Protein AF-A0AAW9XFC4-F1 (afdb_monomer)

Organism: Escherichia coli (NCBI:txid562)

Secondary structure (DSSP, 8-state):
--------------SSPPPTT------------S-GGGHHHHHHHHHHHH-SS------EEESTTTT-TTS---HHHHHHHHHHHIIIIIHHH-PPP-EEE--TTSB-TTTSSSB-GGGTTTTHHHHHHHHHTT-B-

InterPro domains:
  IPR017853 Glycoside hydrolase superfamily [SSF51445] (53-134)

Mean predicted aligned error: 6.59 Å

pLDDT: mean 92.06, std 9.71, range [44.31, 98.69]

Radius of gyration: 23.45 Å; Cα contacts (8 Å, |Δi|>4): 125; chains: 1; bounding box: 62×25×68 Å

Structure (mmCIF, N/CA/C/O backbone):
data_AF-A0AAW9XFC4-F1
#
_entry.id   AF-A0AAW9XFC4-F1
#
loop_
_atom_site.group_PDB
_atom_site.id
_atom_site.type_symbol
_atom_site.label_atom_id
_atom_site.label_alt_id
_atom_site.label_comp_id
_atom_site.label_asym_id
_atom_site.label_entity_id
_atom_site.label_seq_id
_atom_site.pdbx_PDB_ins_code
_atom_site.Cartn_x
_atom_site.Cartn_y
_atom_site.Cartn_z
_atom_site.occupancy
_atom_site.B_iso_or_equiv
_atom_site.auth_seq_id
_atom_site.auth_comp_id
_atom_site.auth_asym_id
_atom_site.auth_atom_id
_atom_site.pdbx_PDB_model_num
ATOM 1 N N . THR A 1 1 ? 24.879 1.124 -45.334 1.00 45.69 1 THR A N 1
ATOM 2 C CA . THR A 1 1 ? 24.077 1.572 -44.180 1.00 45.69 1 THR A CA 1
ATOM 3 C C . THR A 1 1 ? 25.031 2.090 -43.135 1.00 45.69 1 THR A C 1
ATOM 5 O O . THR A 1 1 ? 25.875 1.321 -42.700 1.00 45.69 1 THR A O 1
ATOM 8 N N . TYR A 1 2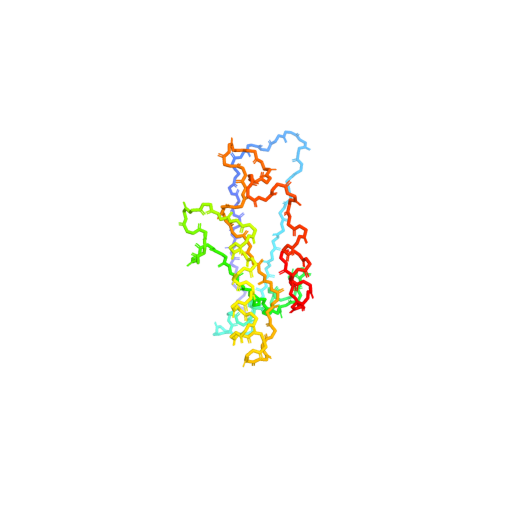 ? 24.991 3.383 -42.816 1.00 44.31 2 TYR A N 1
ATOM 9 C CA . TYR A 1 2 ? 25.828 3.934 -41.749 1.00 44.31 2 TYR A CA 1
ATOM 10 C C . TYR A 1 2 ? 25.274 3.432 -40.414 1.00 44.31 2 TYR A C 1
ATOM 12 O O . TYR A 1 2 ? 24.169 3.804 -40.024 1.00 44.31 2 TYR A O 1
ATOM 20 N 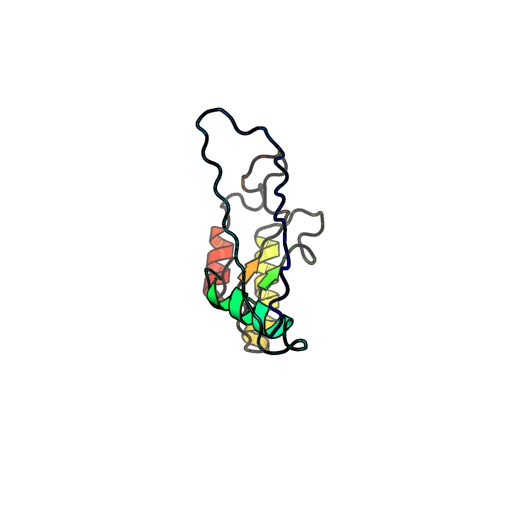N . ALA A 1 3 ? 26.001 2.531 -39.756 1.00 50.62 3 ALA A N 1
ATOM 21 C CA . ALA A 1 3 ? 25.776 2.255 -38.348 1.00 50.62 3 ALA A CA 1
ATOM 22 C C . ALA A 1 3 ? 26.258 3.499 -37.597 1.00 50.62 3 ALA A C 1
ATOM 24 O O . ALA A 1 3 ? 27.443 3.818 -37.628 1.00 50.62 3 ALA A O 1
ATOM 25 N N . TYR A 1 4 ? 25.337 4.263 -37.016 1.00 57.09 4 TYR A N 1
ATOM 26 C CA . TYR A 1 4 ? 25.721 5.338 -36.113 1.00 57.09 4 TYR A CA 1
ATOM 27 C C . TYR A 1 4 ? 26.414 4.704 -34.904 1.00 57.09 4 TYR A C 1
ATOM 29 O O . TYR A 1 4 ? 25.793 3.933 -34.173 1.00 57.09 4 TYR A O 1
ATOM 37 N N . GLU A 1 5 ? 27.691 5.015 -34.699 1.00 59.06 5 GLU A N 1
ATOM 38 C CA . GLU A 1 5 ? 28.347 4.779 -33.418 1.00 59.06 5 GLU A CA 1
ATOM 39 C C . GLU A 1 5 ? 27.806 5.818 -32.436 1.00 59.06 5 GLU A C 1
ATOM 41 O O . GLU A 1 5 ? 28.140 7.001 -32.495 1.00 59.06 5 GLU A O 1
ATOM 46 N N . ALA A 1 6 ? 26.895 5.385 -31.569 1.00 64.44 6 ALA A N 1
ATOM 47 C CA . ALA A 1 6 ? 26.429 6.180 -30.449 1.00 64.44 6 ALA A CA 1
ATOM 48 C C . ALA A 1 6 ? 27.020 5.596 -29.167 1.00 64.44 6 ALA A C 1
ATOM 50 O O . ALA A 1 6 ? 26.779 4.436 -28.834 1.00 64.44 6 ALA A O 1
ATOM 51 N N . THR A 1 7 ? 27.773 6.411 -28.436 1.00 72.31 7 THR A N 1
ATOM 52 C CA . THR A 1 7 ? 28.252 6.060 -27.098 1.00 72.31 7 THR A CA 1
ATOM 53 C C . THR A 1 7 ? 27.242 6.552 -26.069 1.00 72.31 7 THR A C 1
ATOM 55 O O . THR A 1 7 ? 26.870 7.725 -26.073 1.00 72.31 7 THR A O 1
ATOM 58 N N . THR A 1 8 ? 26.820 5.669 -25.164 1.00 71.88 8 THR A N 1
ATOM 59 C CA . THR A 1 8 ? 26.071 6.038 -23.958 1.00 71.88 8 THR A CA 1
ATOM 60 C C . THR A 1 8 ? 26.903 5.692 -22.729 1.00 71.88 8 THR A C 1
ATOM 62 O O . THR A 1 8 ? 27.560 4.653 -22.701 1.00 71.88 8 THR A O 1
ATOM 65 N N . ASN A 1 9 ? 26.900 6.565 -21.724 1.00 81.75 9 ASN A N 1
ATOM 66 C CA . ASN A 1 9 ? 27.611 6.353 -20.466 1.00 81.75 9 ASN A CA 1
ATOM 67 C C . ASN A 1 9 ? 26.588 6.148 -19.344 1.00 81.75 9 ASN A C 1
ATOM 69 O O . ASN A 1 9 ? 25.693 6.975 -19.173 1.00 81.75 9 ASN A O 1
ATOM 73 N N . LEU A 1 10 ? 26.746 5.083 -18.553 1.00 80.69 10 LEU A N 1
ATOM 74 C CA . LEU A 1 10 ? 26.037 4.903 -17.286 1.00 80.69 10 LEU A CA 1
ATOM 75 C C . LEU A 1 10 ? 26.989 5.281 -16.151 1.00 80.69 10 LEU A C 1
ATOM 77 O O . LEU A 1 10 ? 27.880 4.511 -15.803 1.00 80.69 10 LEU A O 1
ATOM 81 N N . ASN A 1 11 ? 26.795 6.465 -15.580 1.00 86.88 11 ASN A N 1
ATOM 82 C CA . ASN A 1 11 ? 27.530 6.895 -14.396 1.00 86.88 11 ASN A CA 1
ATOM 83 C C . ASN A 1 11 ? 26.669 6.622 -13.162 1.00 86.88 11 ASN A C 1
ATOM 85 O O . ASN A 1 11 ? 25.532 7.088 -13.099 1.00 86.88 11 ASN A O 1
ATOM 89 N N . VAL A 1 12 ? 27.204 5.879 -12.192 1.00 84.19 12 VAL A N 1
ATOM 90 C CA . VAL A 1 12 ? 26.530 5.625 -10.914 1.00 84.19 12 VAL A CA 1
ATOM 91 C C . VAL A 1 12 ? 27.262 6.375 -9.813 1.00 84.19 12 VAL A C 1
ATOM 93 O O . VAL A 1 12 ? 28.440 6.130 -9.562 1.00 84.19 12 VAL A O 1
ATOM 96 N N . GLU A 1 13 ? 26.561 7.297 -9.160 1.00 86.75 13 GLU A N 1
ATOM 97 C CA . GLU A 1 13 ? 27.094 8.013 -8.006 1.00 86.75 13 GLU A CA 1
ATOM 98 C C . GLU A 1 13 ? 27.147 7.087 -6.785 1.00 86.75 13 GLU A C 1
ATOM 100 O O . GLU A 1 13 ? 26.162 6.434 -6.431 1.00 86.75 13 GLU A O 1
ATOM 105 N N . LEU A 1 14 ? 28.300 7.049 -6.119 1.00 84.75 14 LEU A N 1
ATOM 106 C CA . LEU A 1 14 ? 28.493 6.288 -4.892 1.00 84.75 14 LEU A CA 1
ATOM 107 C C . LEU A 1 14 ? 28.458 7.237 -3.695 1.00 84.75 14 LEU A C 1
ATOM 109 O O . LEU A 1 14 ? 29.353 8.061 -3.525 1.00 84.75 14 LEU A O 1
ATOM 113 N N . LYS A 1 15 ? 27.444 7.089 -2.832 1.00 85.75 15 LYS A N 1
ATOM 114 C CA . LYS A 1 15 ? 27.348 7.856 -1.574 1.00 85.75 15 LYS A CA 1
ATOM 115 C C . LYS A 1 15 ? 28.420 7.466 -0.551 1.00 85.75 15 LYS A C 1
ATOM 117 O O . LYS A 1 15 ? 28.705 8.237 0.359 1.00 85.75 15 LYS A O 1
ATOM 122 N N . THR A 1 16 ? 28.994 6.272 -0.687 1.00 86.00 16 THR A N 1
ATOM 123 C CA . THR A 1 16 ? 30.045 5.734 0.183 1.00 86.00 16 THR A CA 1
ATOM 124 C C . THR A 1 16 ? 31.154 5.097 -0.659 1.00 86.00 16 THR A C 1
ATOM 126 O O . THR A 1 16 ? 30.837 4.476 -1.676 1.00 86.00 16 THR A O 1
ATOM 129 N N . PRO A 1 17 ? 32.435 5.196 -0.256 1.00 87.00 17 PRO A N 1
ATOM 130 C CA . PRO A 1 17 ? 33.539 4.543 -0.961 1.00 87.00 17 PRO A CA 1
ATOM 131 C C . PRO A 1 17 ? 33.371 3.020 -1.033 1.00 87.00 17 PRO A C 1
ATOM 133 O O . PRO A 1 17 ? 32.859 2.404 -0.098 1.00 87.00 17 PRO A O 1
ATOM 136 N N . ILE A 1 18 ? 33.859 2.406 -2.114 1.00 89.25 18 ILE A N 1
ATOM 137 C CA . ILE A 1 18 ? 33.985 0.946 -2.207 1.00 89.25 18 ILE A CA 1
ATOM 138 C C . ILE A 1 18 ? 35.204 0.532 -1.382 1.00 89.25 18 ILE A C 1
ATOM 140 O O . ILE A 1 18 ? 36.310 1.019 -1.622 1.00 89.25 18 ILE A O 1
ATOM 144 N N . LEU A 1 19 ? 35.005 -0.346 -0.400 1.00 91.25 19 LEU A N 1
ATOM 145 C CA . LEU A 1 19 ? 36.101 -0.905 0.388 1.00 91.25 19 LEU A CA 1
ATOM 146 C C . LEU A 1 19 ? 36.860 -1.968 -0.424 1.00 91.25 19 LEU A C 1
ATOM 148 O O . LEU A 1 19 ? 36.267 -2.599 -1.306 1.00 91.25 19 LEU A O 1
ATOM 152 N N . PRO A 1 20 ? 38.152 -2.208 -0.125 1.00 93.06 20 PRO A N 1
ATOM 153 C CA . PRO A 1 20 ? 38.895 -3.307 -0.730 1.00 93.06 20 PRO A CA 1
ATOM 154 C C . PRO A 1 20 ? 38.107 -4.620 -0.649 1.00 93.06 20 PRO A C 1
ATOM 156 O O . PRO A 1 20 ? 37.480 -4.909 0.368 1.00 93.06 20 PRO A O 1
ATOM 159 N N . GLU A 1 21 ? 38.111 -5.379 -1.746 1.00 90.56 21 GLU A N 1
ATOM 160 C CA . GLU A 1 21 ? 37.461 -6.697 -1.857 1.00 90.56 21 GLU A CA 1
ATOM 161 C C . GLU A 1 21 ? 35.929 -6.705 -1.693 1.00 90.56 21 GLU A C 1
ATOM 163 O O . GLU A 1 21 ? 35.314 -7.770 -1.686 1.00 90.56 21 GLU A O 1
ATOM 168 N N . THR A 1 22 ? 35.274 -5.541 -1.633 1.00 90.62 22 THR A N 1
ATOM 169 C CA . THR A 1 22 ? 33.806 -5.465 -1.622 1.00 90.62 22 THR A CA 1
ATOM 170 C C . THR A 1 22 ? 33.258 -5.470 -3.049 1.00 90.62 22 THR A C 1
ATOM 172 O O . THR A 1 22 ? 33.486 -4.506 -3.786 1.00 90.62 22 THR A O 1
ATOM 175 N N . PRO A 1 23 ? 32.512 -6.507 -3.473 1.00 87.56 23 PRO A N 1
ATOM 176 C CA . PRO A 1 23 ? 31.899 -6.502 -4.790 1.00 87.56 23 PRO A CA 1
ATOM 177 C C . PRO A 1 23 ? 30.776 -5.462 -4.850 1.00 87.56 23 PRO A C 1
ATOM 179 O O . PRO A 1 23 ? 29.932 -5.381 -3.959 1.00 87.56 23 PRO A O 1
ATOM 182 N N . VAL A 1 24 ? 30.726 -4.707 -5.945 1.00 87.00 24 VAL A N 1
ATOM 183 C CA . VAL A 1 24 ? 29.575 -3.870 -6.295 1.00 87.00 24 VAL A CA 1
ATOM 184 C C . VAL A 1 24 ? 28.954 -4.435 -7.560 1.00 87.00 24 VAL A C 1
ATOM 186 O O . VAL A 1 24 ? 29.642 -4.654 -8.553 1.00 87.00 24 VAL A O 1
ATOM 189 N N . SER A 1 25 ? 27.653 -4.704 -7.507 1.00 88.62 25 SER A N 1
ATOM 190 C CA . SER A 1 25 ? 26.897 -5.262 -8.627 1.00 88.62 25 SER A CA 1
ATOM 191 C C . SER A 1 25 ? 25.798 -4.299 -9.047 1.00 88.62 25 SER A C 1
ATOM 193 O O . SER A 1 25 ? 25.050 -3.798 -8.211 1.00 88.62 25 SER A O 1
ATOM 195 N N . PHE A 1 26 ? 25.680 -4.081 -10.353 1.00 87.50 26 PHE A N 1
ATOM 196 C CA . PHE A 1 26 ? 24.606 -3.304 -10.960 1.00 87.50 26 PHE A CA 1
ATOM 197 C C . PHE A 1 26 ? 23.852 -4.179 -11.953 1.00 87.50 26 PHE A C 1
ATOM 199 O O . PHE A 1 26 ? 24.446 -5.011 -12.636 1.00 87.50 26 PHE A O 1
ATOM 206 N N . THR A 1 27 ? 22.541 -3.976 -12.046 1.00 88.00 27 THR A N 1
ATOM 207 C CA . THR A 1 27 ? 21.722 -4.564 -13.108 1.00 88.00 27 THR A CA 1
ATOM 208 C C . THR A 1 27 ? 21.294 -3.452 -1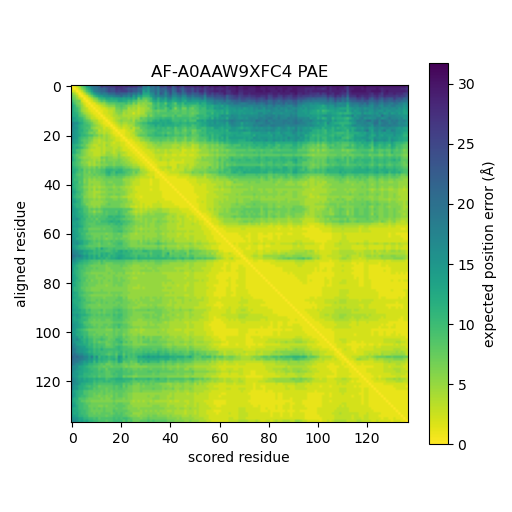4.050 1.00 88.00 27 THR A C 1
ATOM 210 O O . THR A 1 27 ? 20.626 -2.509 -13.629 1.00 88.00 27 THR A O 1
ATOM 213 N N . THR A 1 28 ? 21.666 -3.577 -15.321 1.00 87.94 28 THR A N 1
ATOM 214 C CA . THR A 1 28 ? 21.315 -2.616 -16.369 1.00 87.94 28 THR A CA 1
ATOM 215 C C . THR A 1 28 ? 20.437 -3.299 -17.403 1.00 87.94 28 THR A C 1
ATOM 217 O O . THR A 1 28 ? 20.769 -4.380 -17.884 1.00 87.94 28 THR A O 1
ATOM 220 N N . TRP A 1 29 ? 19.344 -2.639 -17.777 1.00 88.19 29 TRP A N 1
ATOM 221 C CA . TRP A 1 29 ? 18.462 -3.076 -18.852 1.00 88.19 29 TRP A CA 1
ATOM 222 C C . TRP A 1 29 ? 18.579 -2.103 -20.019 1.00 88.19 29 TRP A C 1
ATOM 224 O O . TRP A 1 29 ? 18.452 -0.893 -19.844 1.00 88.19 29 TRP A O 1
ATOM 234 N N . PHE A 1 30 ? 18.819 -2.634 -21.211 1.00 87.62 30 PHE A N 1
ATOM 235 C CA . PHE A 1 30 ? 18.817 -1.884 -22.460 1.00 87.62 30 PHE A CA 1
ATOM 236 C C . PHE A 1 30 ? 17.958 -2.641 -23.469 1.00 87.62 30 PHE A C 1
ATOM 238 O O . PHE A 1 30 ? 17.881 -3.868 -23.442 1.00 87.62 30 PHE A O 1
ATOM 245 N N . GLY A 1 31 ? 17.284 -1.914 -24.350 1.00 85.25 31 GLY A N 1
ATOM 246 C CA . GLY A 1 31 ? 16.378 -2.516 -25.314 1.00 85.25 31 GLY A CA 1
ATOM 247 C C . GLY A 1 31 ? 16.025 -1.554 -26.431 1.00 85.25 31 GLY A C 1
ATOM 248 O O . GLY A 1 31 ? 16.266 -0.350 -26.344 1.00 85.25 31 GLY A O 1
ATOM 249 N N . THR A 1 32 ? 15.458 -2.107 -27.494 1.00 89.44 32 THR A N 1
ATOM 250 C CA . THR A 1 32 ? 14.888 -1.341 -28.598 1.00 89.44 32 THR A CA 1
ATOM 251 C C . THR A 1 32 ? 13.378 -1.226 -28.422 1.00 89.44 32 THR A C 1
ATOM 253 O O . THR A 1 32 ? 12.760 -1.923 -27.618 1.00 89.44 32 THR A O 1
ATOM 256 N N . PHE A 1 33 ? 12.773 -0.319 -29.177 1.00 92.81 33 PHE A N 1
ATOM 257 C CA . PHE A 1 33 ? 11.330 -0.153 -29.245 1.00 92.81 33 PHE A CA 1
ATOM 258 C C . PHE A 1 33 ? 10.935 -0.033 -30.722 1.00 92.81 33 PHE A C 1
ATOM 260 O O . PHE A 1 33 ? 11.698 0.536 -31.505 1.00 92.81 33 PHE A O 1
ATOM 267 N N . PRO A 1 34 ? 9.795 -0.610 -31.132 1.00 90.75 34 PRO A N 1
ATOM 268 C CA . PRO A 1 34 ? 9.481 -0.817 -32.543 1.00 90.75 34 PRO A CA 1
ATOM 269 C C . PRO A 1 34 ? 9.103 0.475 -33.277 1.00 90.75 34 PRO A C 1
ATOM 271 O O . PRO A 1 34 ? 9.386 0.606 -34.463 1.00 90.75 34 PRO A O 1
ATOM 274 N N . GLU A 1 35 ? 8.481 1.434 -32.585 1.00 93.94 35 GLU A N 1
ATOM 275 C CA . GLU A 1 35 ? 7.991 2.684 -33.174 1.00 93.94 35 GLU A CA 1
ATOM 276 C C . GLU A 1 35 ? 8.323 3.872 -32.268 1.00 93.94 35 GLU A C 1
ATOM 278 O O . GLU A 1 35 ? 8.099 3.818 -31.055 1.00 93.94 35 GLU A O 1
ATOM 283 N N . THR A 1 36 ? 8.796 4.981 -32.846 1.00 90.06 36 THR A N 1
ATOM 284 C CA . THR A 1 36 ? 9.252 6.160 -32.086 1.00 90.06 36 THR A CA 1
ATOM 285 C C . THR A 1 36 ? 8.164 6.782 -31.202 1.00 90.06 36 THR A C 1
ATOM 287 O O . THR A 1 36 ? 8.458 7.317 -30.134 1.00 90.06 36 THR A O 1
ATOM 290 N N . ASN A 1 37 ? 6.896 6.655 -31.598 1.00 95.38 37 ASN A N 1
ATOM 291 C CA . ASN A 1 37 ? 5.717 7.123 -30.863 1.00 95.38 37 ASN A CA 1
ATOM 292 C C . ASN A 1 37 ? 5.146 6.092 -29.860 1.00 95.38 37 ASN A C 1
ATOM 294 O O . ASN A 1 37 ? 4.187 6.406 -29.156 1.00 95.38 37 ASN A O 1
ATOM 298 N N . GLN A 1 38 ? 5.718 4.883 -29.756 1.00 95.00 38 GLN A N 1
ATOM 299 C CA . GLN A 1 38 ? 5.264 3.812 -28.850 1.00 95.00 38 GLN A CA 1
ATOM 300 C C . GLN A 1 38 ? 6.258 3.506 -27.719 1.00 95.00 38 GLN A C 1
ATOM 302 O O . GLN A 1 38 ? 6.168 2.450 -27.082 1.00 95.00 38 GLN A O 1
ATOM 307 N N . LEU A 1 39 ? 7.186 4.421 -27.412 1.00 93.56 39 LEU A N 1
ATOM 308 C CA . LEU A 1 39 ? 8.165 4.223 -26.335 1.00 93.56 39 LEU A CA 1
ATOM 309 C C . LEU A 1 39 ? 7.487 3.861 -25.003 1.00 93.56 39 LEU A C 1
ATOM 311 O O . LEU A 1 39 ? 7.841 2.860 -24.387 1.00 93.56 39 LEU A O 1
ATOM 315 N N . ARG A 1 40 ? 6.441 4.599 -24.600 1.00 95.38 40 ARG A N 1
ATOM 316 C CA . ARG A 1 40 ? 5.672 4.309 -23.374 1.00 95.38 40 ARG A CA 1
ATOM 317 C C . ARG A 1 40 ? 5.107 2.885 -23.357 1.00 95.38 40 ARG A C 1
ATOM 319 O O . ARG A 1 40 ? 5.135 2.233 -22.319 1.00 95.38 40 ARG A O 1
ATOM 326 N N . ARG A 1 41 ? 4.580 2.398 -24.486 1.00 95.31 41 ARG A N 1
ATOM 327 C CA . ARG A 1 41 ? 4.017 1.042 -24.589 1.00 95.31 41 ARG A CA 1
ATOM 328 C C . ARG A 1 41 ? 5.105 -0.015 -24.411 1.00 95.31 41 ARG A C 1
ATOM 330 O O . ARG A 1 41 ? 4.909 -0.949 -23.643 1.00 95.31 41 ARG A O 1
ATOM 337 N N . SER A 1 42 ? 6.247 0.183 -25.063 1.00 94.94 42 SER A N 1
ATOM 338 C CA . SER A 1 42 ? 7.393 -0.732 -24.998 1.00 94.94 42 SER A CA 1
ATOM 339 C C . SER A 1 42 ? 7.992 -0.783 -23.591 1.00 94.94 42 SER A C 1
ATOM 341 O O . SER A 1 42 ? 8.244 -1.862 -23.063 1.00 94.94 42 SER A O 1
ATOM 343 N N . VAL A 1 43 ? 8.123 0.375 -22.931 1.00 93.94 43 VAL A N 1
ATOM 344 C CA . VAL A 1 43 ? 8.542 0.455 -21.523 1.00 93.94 43 VAL A CA 1
ATOM 345 C C . VAL A 1 43 ? 7.537 -0.249 -20.613 1.00 93.94 43 VAL A C 1
ATOM 347 O O . VAL A 1 43 ? 7.948 -1.001 -19.740 1.00 93.94 43 VAL A O 1
ATOM 350 N N . ASN A 1 44 ? 6.230 -0.070 -20.820 1.00 93.56 44 ASN A N 1
ATOM 351 C CA . ASN A 1 44 ? 5.218 -0.761 -20.017 1.00 93.56 44 ASN A CA 1
ATOM 352 C C . ASN A 1 44 ? 5.287 -2.288 -20.169 1.00 93.56 44 ASN A C 1
ATOM 354 O O . ASN A 1 44 ? 5.151 -2.986 -19.171 1.00 93.56 44 ASN A O 1
ATOM 358 N N . GLN A 1 45 ? 5.525 -2.797 -21.381 1.00 92.81 45 GLN A N 1
ATOM 359 C CA . GLN A 1 45 ? 5.716 -4.232 -21.626 1.00 92.81 45 GLN A CA 1
ATOM 360 C C . GLN A 1 45 ? 6.976 -4.761 -20.939 1.00 92.81 45 GLN A C 1
ATOM 362 O O . GLN A 1 45 ? 6.930 -5.798 -20.286 1.00 92.81 45 GLN A O 1
ATOM 367 N N . PHE A 1 46 ? 8.086 -4.027 -21.045 1.00 93.56 46 PHE A N 1
ATOM 368 C CA . PHE A 1 46 ? 9.319 -4.360 -20.338 1.00 93.56 46 PHE A CA 1
ATOM 369 C C . PHE A 1 46 ? 9.090 -4.416 -18.823 1.00 93.56 46 PHE A C 1
ATOM 371 O O . PHE A 1 46 ? 9.424 -5.404 -18.176 1.00 93.56 46 PHE A O 1
ATOM 378 N N . ILE A 1 47 ? 8.468 -3.374 -18.272 1.00 93.44 47 ILE A N 1
ATOM 379 C CA . ILE A 1 47 ? 8.150 -3.274 -16.852 1.00 93.44 47 ILE A CA 1
ATOM 380 C C . ILE A 1 47 ? 7.230 -4.419 -16.409 1.00 93.44 47 ILE A C 1
ATOM 382 O O . ILE A 1 47 ? 7.442 -4.957 -15.330 1.00 93.44 47 ILE A O 1
ATOM 386 N N . ASP A 1 48 ? 6.242 -4.823 -17.206 1.00 92.81 48 ASP A N 1
ATOM 387 C CA . ASP A 1 48 ? 5.395 -5.982 -16.894 1.00 92.81 48 ASP A CA 1
ATOM 388 C C . ASP A 1 48 ? 6.188 -7.301 -16.887 1.00 92.81 48 ASP A C 1
ATOM 390 O O . ASP A 1 48 ? 6.014 -8.113 -15.982 1.00 92.81 48 ASP A O 1
ATOM 394 N N . ALA A 1 49 ? 7.136 -7.473 -17.815 1.00 91.94 49 ALA A N 1
ATOM 395 C CA . ALA A 1 49 ? 7.978 -8.668 -17.904 1.00 91.94 49 ALA A CA 1
ATOM 396 C C . ALA A 1 49 ? 8.976 -8.823 -16.742 1.00 91.94 49 ALA A C 1
ATOM 398 O O . ALA A 1 49 ? 9.335 -9.947 -16.396 1.00 91.94 49 ALA A O 1
ATOM 399 N N . VAL A 1 50 ? 9.443 -7.716 -16.151 1.00 92.44 50 VAL A N 1
ATOM 400 C CA . VAL A 1 50 ? 10.437 -7.745 -15.056 1.00 92.44 50 VAL A CA 1
ATOM 401 C C . VAL A 1 50 ? 9.841 -7.528 -13.669 1.00 92.44 50 VAL A C 1
ATOM 403 O O . VAL A 1 50 ? 10.557 -7.620 -12.670 1.00 92.44 50 VAL A O 1
ATOM 406 N N . ARG A 1 51 ? 8.545 -7.215 -13.565 1.00 92.50 51 ARG A N 1
ATOM 407 C CA . ARG A 1 51 ? 7.897 -7.062 -12.261 1.00 92.50 51 ARG A CA 1
ATOM 408 C C . ARG A 1 51 ? 7.879 -8.404 -11.519 1.00 92.50 51 ARG A C 1
ATOM 410 O O . ARG A 1 51 ? 7.488 -9.415 -12.094 1.00 92.50 51 ARG A O 1
ATOM 417 N N . PRO A 1 52 ? 8.145 -8.407 -10.201 1.00 93.31 52 PRO A N 1
ATOM 418 C CA . PRO A 1 52 ? 7.966 -9.601 -9.371 1.00 93.31 52 PRO A CA 1
ATOM 419 C C . PRO A 1 52 ? 6.516 -10.112 -9.308 1.00 93.31 52 PRO A C 1
ATOM 421 O O . PRO A 1 52 ? 6.275 -11.269 -8.977 1.00 93.31 52 PRO A O 1
ATOM 424 N N . ARG A 1 53 ? 5.538 -9.240 -9.587 1.00 91.50 53 ARG A N 1
ATOM 425 C CA . ARG A 1 53 ? 4.099 -9.528 -9.569 1.00 91.50 53 ARG A CA 1
ATOM 426 C C . ARG A 1 53 ? 3.481 -9.064 -10.889 1.00 91.50 53 ARG A C 1
ATOM 428 O O . ARG A 1 53 ? 3.748 -7.921 -11.267 1.00 91.50 53 ARG A O 1
ATOM 435 N N . PRO A 1 54 ? 2.594 -9.856 -11.518 1.00 88.50 54 PRO A N 1
ATOM 436 C CA . PRO A 1 54 ? 1.841 -9.409 -12.687 1.00 88.50 54 PRO A CA 1
ATOM 437 C C . PRO A 1 54 ? 1.181 -8.046 -12.461 1.00 88.50 54 PRO A C 1
ATOM 439 O O . PRO A 1 54 ? 0.693 -7.767 -11.355 1.00 88.50 54 PRO A O 1
ATOM 442 N N . TYR A 1 55 ? 1.143 -7.201 -13.494 1.00 89.44 55 TYR A N 1
ATOM 443 C CA . TYR A 1 55 ? 0.415 -5.941 -13.421 1.00 89.44 55 TYR A CA 1
ATOM 444 C C . TYR A 1 55 ? -1.073 -6.197 -13.160 1.00 89.44 55 TYR A C 1
ATOM 446 O O . TYR A 1 55 ? -1.808 -6.682 -14.018 1.00 89.44 55 TYR A O 1
ATOM 454 N N . LYS A 1 56 ? -1.528 -5.835 -11.960 1.00 89.44 56 LYS A N 1
ATOM 455 C CA . LYS A 1 56 ? -2.945 -5.792 -11.610 1.00 89.44 56 LYS A CA 1
ATOM 456 C C . LYS A 1 56 ? -3.237 -4.596 -10.704 1.00 89.44 56 LYS A C 1
ATOM 458 O O . LYS A 1 56 ? -2.376 -4.262 -9.881 1.00 89.44 56 LYS A O 1
ATOM 463 N N . PRO A 1 57 ? -4.410 -3.950 -10.842 1.00 91.88 57 PRO A N 1
ATOM 464 C CA . PRO A 1 57 ? -4.875 -2.969 -9.871 1.00 91.88 57 PRO A CA 1
ATOM 465 C C . PRO A 1 57 ? -4.849 -3.541 -8.448 1.00 91.88 57 PRO A C 1
ATOM 467 O O . PRO A 1 57 ? -5.000 -4.748 -8.255 1.00 91.88 57 PRO A O 1
ATOM 470 N N . TYR A 1 58 ? -4.616 -2.666 -7.474 1.00 93.44 58 TYR A N 1
ATOM 471 C CA . TYR A 1 58 ? -4.694 -2.983 -6.052 1.00 93.44 58 TYR A CA 1
ATOM 472 C C . TYR A 1 58 ? -5.469 -1.862 -5.367 1.00 93.44 58 TYR A C 1
ATOM 474 O O . TYR A 1 58 ? -4.899 -0.837 -4.972 1.00 93.44 58 TYR A O 1
ATOM 482 N N . LEU A 1 59 ? -6.788 -2.009 -5.366 1.00 96.81 59 LEU A N 1
ATOM 483 C CA . LEU A 1 59 ? -7.706 -1.008 -4.857 1.00 96.81 59 LEU A CA 1
ATOM 484 C C . LEU A 1 59 ? -7.707 -1.083 -3.336 1.00 96.81 59 LEU A C 1
ATOM 486 O O . LEU A 1 59 ? -8.123 -2.082 -2.760 1.00 96.81 59 LEU A O 1
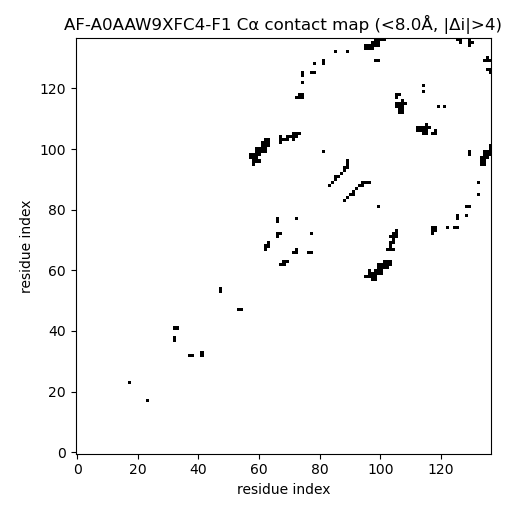ATOM 490 N N . HIS A 1 60 ? -7.244 -0.025 -2.687 1.00 97.56 60 HIS A N 1
ATOM 491 C CA . HIS A 1 60 ? -7.149 0.013 -1.238 1.00 97.56 60 HIS A CA 1
ATOM 492 C C . HIS A 1 60 ? -7.654 1.342 -0.690 1.00 97.56 60 HIS A C 1
ATOM 494 O O . HIS A 1 60 ? -7.531 2.388 -1.331 1.00 97.56 60 HIS A O 1
ATOM 500 N N . TYR A 1 61 ? -8.209 1.278 0.513 1.00 98.00 61 TYR A N 1
ATOM 501 C CA . TYR A 1 61 ? -8.381 2.435 1.378 1.00 98.00 61 TYR A CA 1
ATOM 502 C C . TYR A 1 61 ? -7.025 2.777 2.006 1.00 98.00 61 TYR A C 1
ATOM 504 O O . TYR A 1 61 ? -6.279 1.865 2.350 1.00 98.00 61 TYR A O 1
ATOM 512 N N . ASN A 1 62 ? -6.700 4.059 2.163 1.00 98.25 62 ASN A N 1
ATOM 513 C CA . ASN A 1 62 ? -5.522 4.519 2.902 1.00 98.25 62 ASN A CA 1
ATOM 514 C C . ASN A 1 62 ? -5.986 5.502 3.988 1.00 98.25 62 ASN A C 1
ATOM 516 O O . ASN A 1 62 ? -6.721 6.444 3.686 1.00 98.25 62 ASN A O 1
ATOM 520 N N . SER A 1 63 ? -5.567 5.276 5.236 1.00 97.75 63 SER A N 1
ATOM 521 C CA . SER A 1 63 ? -6.027 6.060 6.387 1.00 97.75 63 SER A CA 1
ATOM 522 C C . SER A 1 63 ? -5.469 7.483 6.475 1.00 97.75 63 SER A C 1
ATOM 524 O O . SER A 1 63 ? -6.061 8.295 7.188 1.00 97.75 63 SER A O 1
ATOM 526 N N . TRP A 1 64 ? -4.387 7.822 5.765 1.00 97.56 64 TRP A N 1
ATOM 527 C CA . TRP A 1 64 ? -3.673 9.094 5.927 1.00 97.56 64 TRP A CA 1
ATOM 528 C C . TRP A 1 64 ? -4.569 10.312 5.728 1.00 97.56 64 TRP A C 1
ATOM 530 O O . TRP A 1 64 ? -4.556 11.218 6.547 1.00 97.56 64 TRP A O 1
ATOM 540 N N . MET A 1 65 ? -5.380 10.331 4.668 1.00 95.69 65 MET A N 1
ATOM 541 C CA . MET A 1 65 ? -6.253 11.471 4.351 1.00 95.69 65 MET A CA 1
ATOM 542 C C . MET A 1 65 ? -7.659 11.359 4.967 1.00 95.69 65 MET A C 1
ATOM 544 O O . MET A 1 65 ? -8.526 12.160 4.626 1.00 95.69 65 MET A O 1
ATOM 548 N N . ASP A 1 66 ? -7.892 10.371 5.836 1.00 96.06 66 ASP A N 1
ATOM 549 C CA . ASP A 1 66 ?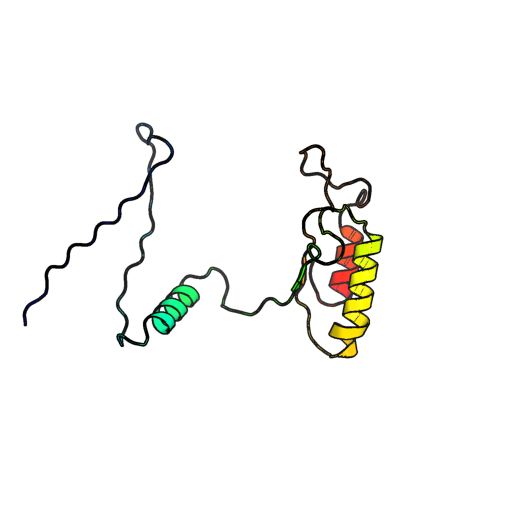 -9.166 10.156 6.534 1.00 96.06 66 ASP A CA 1
ATOM 550 C C . ASP A 1 66 ? -8.967 10.294 8.052 1.00 96.06 66 ASP A C 1
ATOM 552 O O . ASP A 1 66 ? -9.072 11.390 8.599 1.00 96.06 66 ASP A O 1
ATOM 556 N N . ILE A 1 67 ? -8.600 9.206 8.731 1.00 96.56 67 ILE A N 1
ATOM 557 C CA . ILE A 1 67 ? -8.477 9.157 10.198 1.00 96.56 67 ILE A CA 1
ATOM 558 C C . ILE A 1 67 ? -7.054 9.437 10.716 1.00 96.56 67 ILE A C 1
ATOM 560 O O . ILE A 1 67 ? -6.867 9.622 11.917 1.00 96.56 67 ILE A O 1
ATOM 564 N N . GLY A 1 68 ? -6.048 9.446 9.834 1.00 94.44 68 GLY A N 1
ATOM 565 C CA . GLY A 1 68 ? -4.626 9.498 10.199 1.00 94.44 68 GLY A CA 1
ATOM 566 C C . GLY A 1 68 ? -3.920 10.836 9.990 1.00 94.44 68 GLY A C 1
ATOM 567 O O . GLY A 1 68 ? -2.744 10.945 10.326 1.00 94.44 68 GLY A O 1
ATOM 568 N N . PHE A 1 69 ? -4.584 11.863 9.450 1.00 94.19 69 PHE A N 1
ATOM 569 C CA . PHE A 1 69 ? -3.890 13.069 8.985 1.00 94.19 69 PHE A CA 1
ATOM 570 C C . PHE A 1 69 ? -3.269 13.868 10.139 1.00 94.19 69 PHE A C 1
ATOM 572 O O . PHE A 1 69 ? -3.935 14.665 10.800 1.00 94.19 69 PHE A O 1
ATOM 579 N N . PHE A 1 70 ? -1.972 13.653 10.380 1.00 91.38 70 PHE A N 1
ATOM 580 C CA . PHE A 1 70 ? -1.216 14.178 11.526 1.00 91.38 70 PHE A CA 1
ATOM 581 C C . PHE A 1 70 ? -1.760 13.780 12.914 1.00 91.38 70 PHE A C 1
ATOM 583 O O . PHE A 1 70 ? -1.292 14.294 13.936 1.00 91.38 70 PHE A O 1
ATOM 590 N N . THR A 1 71 ? -2.688 12.827 12.998 1.00 91.69 71 THR A N 1
ATOM 591 C CA . THR A 1 71 ? -3.361 12.433 14.244 1.00 91.69 71 THR A CA 1
ATOM 592 C C . THR A 1 71 ? -3.222 10.938 14.505 1.00 91.69 71 THR A C 1
ATOM 594 O O . THR A 1 71 ? -3.341 10.148 13.573 1.00 91.69 71 THR A O 1
ATOM 597 N N . PRO A 1 72 ? -2.968 10.513 15.756 1.00 95.12 72 PRO A N 1
ATOM 598 C CA . PRO A 1 72 ? -3.133 9.113 16.114 1.00 95.12 72 PRO A CA 1
ATOM 599 C C . PRO A 1 72 ? -4.597 8.701 15.965 1.00 95.12 72 PRO A C 1
ATOM 601 O O . PRO A 1 72 ? -5.496 9.521 16.167 1.00 95.12 72 PRO A O 1
ATOM 604 N N . TYR A 1 73 ? -4.822 7.423 15.697 1.00 97.25 73 TYR A N 1
ATOM 605 C CA . TYR A 1 73 ? -6.153 6.825 15.644 1.00 97.25 73 TYR A CA 1
ATOM 606 C C . TYR A 1 73 ? -6.160 5.486 16.380 1.00 97.25 73 TYR A C 1
ATOM 608 O O . TYR A 1 73 ? -5.116 4.962 16.776 1.00 97.25 73 TYR A O 1
ATOM 616 N N . SER A 1 74 ? -7.350 4.951 16.617 1.00 97.44 74 SER A N 1
ATOM 617 C CA . SER A 1 74 ? -7.554 3.727 17.386 1.00 97.44 74 SER A CA 1
ATOM 618 C C . SER A 1 74 ? -8.030 2.556 16.534 1.00 97.44 74 SER A C 1
ATOM 620 O O . SER A 1 74 ? -8.522 2.729 15.419 1.00 97.44 74 SER A O 1
ATOM 622 N N . GLU A 1 75 ? -7.953 1.348 17.102 1.00 97.81 75 GLU A N 1
ATOM 623 C CA . GLU A 1 75 ? -8.601 0.154 16.546 1.00 97.81 75 GLU A CA 1
ATOM 624 C C . GLU A 1 75 ? -10.080 0.418 16.221 1.00 97.81 75 GLU A C 1
ATOM 626 O O . GLU A 1 75 ? -10.560 0.027 15.160 1.00 97.81 75 GLU A O 1
ATOM 631 N N . GLN A 1 76 ? -10.794 1.141 17.090 1.00 97.81 76 GLN A N 1
ATOM 632 C CA . GLN A 1 76 ? -12.214 1.427 16.898 1.00 97.81 76 GLN A CA 1
ATOM 633 C C . GLN A 1 76 ? -12.472 2.369 15.713 1.00 97.81 76 GLN A C 1
ATOM 635 O O . GLN A 1 76 ? -13.451 2.171 14.992 1.00 97.81 76 GLN A O 1
ATOM 640 N N . ASP A 1 77 ? -11.598 3.353 15.485 1.00 98.12 77 ASP A N 1
ATOM 641 C CA . ASP A 1 77 ? -11.706 4.262 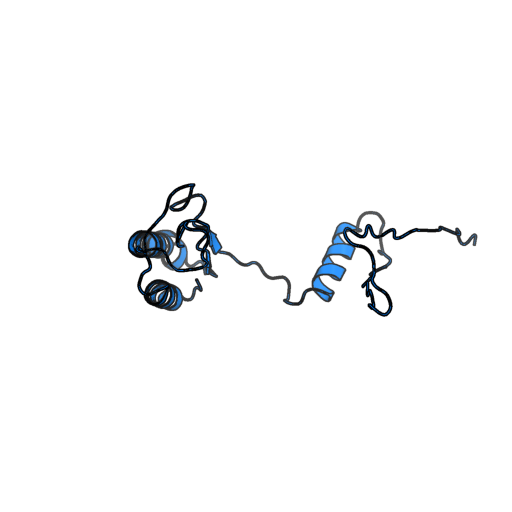14.337 1.00 98.12 77 ASP A CA 1
ATOM 642 C C . ASP A 1 77 ? -11.531 3.493 13.023 1.00 98.12 77 ASP A C 1
ATOM 644 O O . ASP A 1 77 ? -12.316 3.661 12.086 1.00 98.12 77 ASP A O 1
ATOM 648 N N . VAL A 1 78 ? -10.553 2.580 12.983 1.00 98.31 78 VAL A N 1
ATOM 649 C CA . VAL A 1 78 ? -10.307 1.704 11.829 1.00 98.31 78 VAL A CA 1
ATOM 650 C C . VAL A 1 78 ? -11.516 0.818 11.553 1.00 98.31 78 VAL A C 1
ATOM 652 O O . VAL A 1 78 ? -12.034 0.830 10.437 1.00 98.31 78 VAL A O 1
ATOM 655 N N . ILE A 1 79 ? -12.012 0.093 12.562 1.00 98.50 79 ILE A N 1
ATOM 656 C CA . ILE A 1 79 ? -13.191 -0.775 12.414 1.00 98.50 79 ILE A CA 1
ATOM 657 C C . ILE A 1 79 ? -14.400 0.039 11.938 1.00 98.50 79 ILE A C 1
ATOM 659 O O . ILE A 1 79 ? -15.093 -0.372 11.006 1.00 98.50 79 ILE A O 1
ATOM 663 N N . GLY A 1 80 ? -14.601 1.233 12.499 1.00 98.56 80 GLY A N 1
ATOM 664 C CA . GLY A 1 80 ? -15.666 2.141 12.087 1.00 98.56 80 GLY A CA 1
ATOM 665 C C . GLY A 1 80 ? -15.536 2.631 10.642 1.00 98.56 80 GLY A C 1
ATOM 666 O O . GLY A 1 80 ? -16.552 2.906 10.007 1.00 98.56 80 GLY A O 1
ATOM 667 N N . ARG A 1 81 ? -14.325 2.755 10.080 1.00 98.19 81 ARG A N 1
ATOM 668 C CA . ARG A 1 81 ? -14.145 3.013 8.635 1.00 98.19 81 ARG A CA 1
ATOM 669 C C . ARG A 1 81 ? -14.384 1.776 7.792 1.00 98.19 81 ARG A C 1
ATOM 671 O O . ARG A 1 81 ? -15.034 1.890 6.758 1.00 98.19 81 ARG A O 1
ATOM 678 N N . MET A 1 82 ? -13.947 0.603 8.237 1.00 98.69 82 MET A N 1
ATOM 679 C CA . MET A 1 82 ? -14.222 -0.651 7.530 1.00 98.69 82 MET A CA 1
ATOM 680 C C . MET A 1 82 ? -15.725 -0.916 7.406 1.00 98.69 82 MET A C 1
ATOM 682 O O . MET A 1 82 ? -16.174 -1.371 6.356 1.00 98.69 82 MET A O 1
ATOM 686 N N . ASP A 1 83 ? -16.509 -0.584 8.433 1.00 98.69 83 ASP A N 1
ATOM 687 C CA . ASP A 1 83 ? -17.969 -0.696 8.395 1.00 98.69 83 ASP A CA 1
ATOM 688 C C . ASP A 1 83 ? -18.611 0.254 7.374 1.00 98.69 83 ASP A C 1
ATOM 690 O O . ASP A 1 83 ? -19.448 -0.186 6.583 1.00 98.69 83 ASP A O 1
ATOM 694 N N . GLU A 1 84 ? -18.195 1.524 7.324 1.00 98.56 84 GLU A N 1
ATOM 695 C CA . GLU A 1 84 ? -18.707 2.481 6.330 1.00 98.56 84 GLU A CA 1
ATOM 696 C C . GLU A 1 84 ? -18.305 2.096 4.900 1.00 98.56 84 GLU A C 1
ATOM 698 O O . GLU A 1 84 ? -19.141 2.092 3.995 1.00 98.56 84 GLU A O 1
ATOM 703 N N . TRP A 1 85 ? -17.047 1.697 4.688 1.00 98.31 85 TRP A N 1
ATOM 704 C CA . TRP A 1 85 ? -16.581 1.206 3.389 1.00 98.31 85 TRP A CA 1
ATOM 705 C C . TRP A 1 85 ? -17.302 -0.071 2.972 1.00 98.31 85 TRP A C 1
ATOM 707 O O . TRP A 1 85 ? -17.649 -0.221 1.801 1.00 98.31 85 TRP A O 1
ATOM 717 N N . ASN A 1 86 ? -17.587 -0.975 3.906 1.00 98.56 86 ASN A N 1
ATOM 718 C CA . ASN A 1 86 ? -18.390 -2.146 3.599 1.00 98.56 86 ASN A CA 1
ATOM 719 C C . ASN A 1 86 ? -19.808 -1.751 3.172 1.00 98.56 86 ASN A C 1
ATOM 721 O O . ASN A 1 86 ? -20.274 -2.160 2.108 1.00 98.56 86 ASN A O 1
ATOM 725 N N . LYS A 1 87 ? -20.478 -0.926 3.980 1.00 98.62 87 LYS A N 1
ATOM 726 C CA . LYS A 1 87 ? -21.856 -0.489 3.742 1.00 98.62 87 LYS A CA 1
ATOM 727 C C . LYS A 1 87 ? -22.007 0.222 2.405 1.00 98.62 87 LYS A C 1
ATOM 729 O O . LYS A 1 87 ? -22.894 -0.120 1.630 1.00 98.62 87 LYS A O 1
ATOM 734 N N . GLU A 1 88 ? -21.153 1.199 2.133 1.00 98.31 88 GLU A N 1
ATOM 735 C CA . GLU A 1 88 ? -21.290 2.041 0.953 1.00 98.31 88 GLU A CA 1
ATOM 736 C C . GLU A 1 88 ? -20.639 1.395 -0.271 1.00 98.31 88 GLU A C 1
ATOM 738 O O . GLU A 1 88 ? -21.223 1.372 -1.353 1.00 98.31 88 GLU A O 1
ATOM 743 N N . PHE A 1 89 ? -19.436 0.851 -0.142 1.00 97.94 89 PHE A N 1
ATOM 744 C CA . PHE A 1 89 ? -18.627 0.473 -1.296 1.00 97.94 89 PHE A CA 1
ATOM 745 C C . PHE A 1 89 ? -18.649 -1.030 -1.571 1.00 97.94 89 PHE A C 1
ATOM 747 O O . PHE A 1 89 ? -19.051 -1.443 -2.659 1.00 97.94 89 PHE A O 1
ATOM 754 N N . ILE A 1 90 ? -18.274 -1.854 -0.592 1.00 98.25 90 ILE A N 1
ATOM 755 C CA . ILE A 1 90 ? -18.097 -3.296 -0.819 1.00 98.25 90 ILE A CA 1
ATOM 756 C C . ILE A 1 90 ? -19.448 -3.976 -1.039 1.00 98.25 90 ILE A C 1
ATOM 758 O O . ILE A 1 90 ? -19.737 -4.440 -2.139 1.00 98.25 90 ILE A O 1
ATOM 762 N N . ALA A 1 91 ? -20.315 -3.980 -0.027 1.00 98.25 91 ALA A N 1
ATOM 763 C CA . ALA A 1 91 ? -21.658 -4.535 -0.133 1.00 98.25 91 ALA A CA 1
ATOM 764 C C . ALA A 1 91 ? -22.600 -3.595 -0.898 1.00 98.25 91 ALA A C 1
ATOM 766 O O . ALA A 1 91 ? -23.380 -4.051 -1.732 1.00 98.25 91 ALA A O 1
ATOM 767 N N . GLY A 1 92 ? -22.506 -2.283 -0.654 1.00 98.38 92 GLY A N 1
ATOM 768 C CA . GLY A 1 92 ? -23.406 -1.297 -1.259 1.00 98.38 92 GLY A CA 1
ATOM 769 C C . GLY A 1 92 ? -23.274 -1.168 -2.778 1.00 98.38 92 GLY A C 1
ATOM 770 O O . GLY A 1 92 ? -24.262 -0.880 -3.453 1.00 98.38 92 GLY A O 1
ATOM 771 N N . ARG A 1 93 ? -22.075 -1.395 -3.333 1.00 98.06 93 ARG A N 1
ATOM 772 C CA . ARG A 1 93 ? -21.807 -1.295 -4.782 1.00 98.06 93 ARG A CA 1
ATOM 773 C C . ARG A 1 93 ? -21.275 -2.591 -5.401 1.00 98.06 93 ARG A C 1
ATOM 775 O O . ARG A 1 93 ? -21.072 -2.629 -6.611 1.00 98.06 93 ARG A O 1
ATOM 782 N N . GLY A 1 94 ? -21.067 -3.644 -4.611 1.00 97.75 94 GLY A N 1
ATOM 783 C CA . GLY A 1 94 ? -20.560 -4.931 -5.094 1.00 97.75 94 GLY A CA 1
ATOM 784 C C . GLY A 1 94 ? -19.112 -4.875 -5.590 1.00 97.75 94 GLY A C 1
ATOM 785 O O . GLY A 1 94 ? -18.747 -5.643 -6.479 1.00 97.75 94 GLY A O 1
ATOM 786 N N . VAL A 1 95 ? -18.299 -3.946 -5.074 1.00 97.00 95 VAL A N 1
ATOM 787 C CA . VAL A 1 95 ? -16.905 -3.761 -5.504 1.00 97.00 95 VAL A CA 1
ATOM 788 C C . VAL A 1 95 ? -15.954 -4.413 -4.506 1.00 97.00 95 VAL A C 1
ATOM 790 O O . VAL A 1 95 ? -15.999 -4.120 -3.317 1.00 97.00 95 VAL A O 1
ATOM 793 N N . ALA A 1 96 ? -15.048 -5.261 -4.990 1.00 96.50 96 ALA A N 1
ATOM 794 C CA . ALA A 1 96 ? -13.987 -5.812 -4.154 1.00 96.50 96 ALA A CA 1
ATOM 795 C C . ALA A 1 96 ? -12.970 -4.718 -3.781 1.00 96.50 96 ALA A C 1
ATOM 797 O O . ALA A 1 96 ? -12.434 -4.040 -4.660 1.00 96.50 96 ALA A O 1
ATOM 798 N N . LEU A 1 97 ? -12.705 -4.568 -2.483 1.00 98.00 97 LEU A N 1
ATOM 799 C CA . LEU A 1 97 ? -11.600 -3.773 -1.955 1.00 98.00 97 LEU A CA 1
ATOM 800 C C . LEU A 1 97 ? -10.475 -4.739 -1.574 1.00 98.00 97 LEU A C 1
ATOM 802 O O . LEU A 1 97 ? -10.710 -5.668 -0.809 1.00 98.00 97 LEU A O 1
ATOM 806 N N . ASP A 1 98 ? -9.276 -4.547 -2.119 1.00 97.75 98 ASP A N 1
ATOM 807 C CA . ASP A 1 98 ? -8.160 -5.462 -1.880 1.00 97.75 98 ASP A CA 1
ATOM 808 C C . ASP A 1 98 ? -7.565 -5.287 -0.474 1.00 97.75 98 ASP A C 1
ATOM 810 O O . ASP A 1 98 ? -7.130 -6.270 0.128 1.00 97.75 98 ASP A O 1
ATOM 814 N N . ALA A 1 99 ? -7.510 -4.050 0.042 1.00 98.00 99 ALA A N 1
ATOM 815 C CA . ALA A 1 99 ? -6.900 -3.770 1.340 1.00 98.00 99 ALA A CA 1
ATOM 816 C C . ALA A 1 99 ? -7.411 -2.507 2.050 1.00 98.00 99 ALA A C 1
ATOM 818 O O . ALA A 1 99 ? -7.798 -1.519 1.422 1.00 98.00 99 ALA A O 1
ATOM 819 N N . PHE A 1 100 ? -7.272 -2.510 3.374 1.00 98.38 100 PHE A N 1
ATOM 820 C CA . PHE A 1 100 ? -7.287 -1.328 4.229 1.00 98.38 100 PHE A CA 1
ATOM 821 C C . PHE A 1 100 ? -5.854 -1.016 4.673 1.00 98.38 100 PHE A C 1
ATOM 823 O O . PHE A 1 100 ? -5.326 -1.659 5.568 1.00 98.38 100 PHE A O 1
ATOM 830 N N . LEU A 1 101 ? -5.212 -0.035 4.046 1.00 98.12 101 LEU A N 1
ATOM 831 C CA . LEU A 1 101 ? -3.857 0.395 4.378 1.00 98.12 101 LEU A CA 1
ATOM 832 C C . LEU A 1 101 ? -3.894 1.366 5.566 1.00 98.12 101 LEU A C 1
ATOM 834 O O . LEU A 1 101 ? -4.454 2.463 5.473 1.00 98.12 101 LEU A O 1
ATOM 838 N N . LEU A 1 102 ? -3.277 0.951 6.673 1.00 97.81 102 LEU A N 1
ATOM 839 C CA . LEU A 1 102 ? -3.088 1.763 7.874 1.00 97.81 102 LEU A CA 1
ATOM 840 C C . LEU A 1 102 ? -1.781 2.559 7.771 1.00 97.81 102 LEU A C 1
ATOM 842 O O . LEU A 1 102 ? -0.694 2.026 7.983 1.00 97.81 102 LEU A O 1
ATOM 846 N N . ASP A 1 103 ? -1.904 3.828 7.392 1.00 96.94 103 ASP A N 1
ATOM 847 C CA . ASP A 1 103 ? -0.808 4.796 7.301 1.00 96.94 103 ASP A CA 1
ATOM 848 C C . ASP A 1 103 ? -0.406 5.327 8.697 1.00 96.94 103 ASP A C 1
ATOM 850 O O . ASP A 1 103 ? -0.890 4.826 9.714 1.00 96.94 103 ASP A O 1
ATOM 854 N N . ASP A 1 104 ? 0.478 6.322 8.769 1.00 95.31 104 ASP A N 1
ATOM 855 C CA . ASP A 1 104 ? 1.024 6.871 10.022 1.00 95.31 104 ASP A CA 1
ATOM 856 C C . ASP A 1 104 ? -0.061 7.191 11.078 1.00 95.31 104 ASP A C 1
ATOM 858 O O . ASP A 1 104 ? -1.112 7.753 10.764 1.00 95.31 104 ASP A O 1
ATOM 862 N N . GLY A 1 105 ? 0.196 6.831 12.345 1.00 94.62 105 GLY A N 1
ATOM 863 C CA . GLY A 1 105 ? -0.678 7.123 13.488 1.00 94.62 105 GLY A CA 1
ATOM 864 C C . GLY A 1 105 ? -1.143 5.932 14.328 1.00 94.62 105 GLY A C 1
ATOM 865 O O . GLY A 1 105 ? -1.772 6.156 15.365 1.00 94.62 105 GLY A O 1
ATOM 866 N N . TRP A 1 106 ? -0.823 4.694 13.940 1.00 96.62 106 TRP A N 1
ATOM 867 C CA . TRP A 1 106 ? -1.133 3.488 14.727 1.00 96.62 106 TRP A CA 1
ATOM 868 C C . TRP A 1 106 ? -0.036 3.109 15.739 1.00 96.62 106 TRP A C 1
ATOM 870 O O . TRP A 1 106 ? -0.275 2.341 16.679 1.00 96.62 106 TRP A O 1
ATOM 880 N N . ASP A 1 107 ? 1.178 3.607 15.536 1.00 95.56 107 ASP A N 1
ATOM 881 C CA . ASP A 1 107 ? 2.404 3.177 16.197 1.00 95.56 107 ASP A CA 1
ATOM 882 C C . ASP A 1 107 ? 2.782 4.027 17.422 1.00 95.56 107 ASP A C 1
ATOM 884 O O . ASP A 1 107 ? 2.206 5.075 17.736 1.00 95.56 107 ASP A O 1
ATOM 888 N N . ASP A 1 108 ? 3.765 3.526 18.164 1.00 94.06 108 ASP A N 1
ATOM 889 C CA . ASP A 1 108 ? 4.418 4.228 19.258 1.00 94.06 108 ASP A CA 1
ATOM 890 C C . ASP A 1 108 ? 5.350 5.329 18.719 1.00 94.06 108 ASP A C 1
ATOM 892 O O . ASP A 1 108 ? 6.473 5.091 18.274 1.00 94.06 108 ASP A O 1
ATOM 896 N N . ARG A 1 109 ? 4.922 6.583 18.886 1.00 90.44 109 ARG A N 1
ATOM 897 C CA . ARG A 1 109 ? 5.643 7.780 18.422 1.00 90.44 109 ARG A CA 1
ATOM 898 C C . ARG A 1 109 ? 6.919 8.119 19.211 1.00 90.44 109 ARG A C 1
ATOM 900 O O . ARG A 1 109 ? 7.494 9.187 19.010 1.00 90.44 109 ARG A O 1
ATOM 907 N N . THR A 1 110 ? 7.399 7.243 20.097 1.00 92.25 110 THR A N 1
ATOM 908 C CA . THR A 1 110 ? 8.701 7.404 20.779 1.00 92.25 110 THR A CA 1
ATOM 909 C C . THR A 1 110 ? 9.907 7.077 19.889 1.00 92.25 110 THR A C 1
ATOM 911 O O . THR A 1 110 ? 11.047 7.177 20.344 1.00 92.25 110 THR A O 1
ATOM 914 N N . GLY A 1 111 ? 9.681 6.691 18.628 1.00 89.62 111 GLY A N 1
ATOM 915 C CA . GLY A 1 111 ? 10.728 6.284 17.683 1.00 89.62 111 GLY A CA 1
ATOM 916 C C . GLY A 1 111 ? 11.045 4.787 17.732 1.00 89.62 111 GLY A C 1
ATOM 917 O O . GLY A 1 111 ? 11.997 4.328 17.099 1.00 89.62 111 GLY A O 1
ATOM 918 N N . ARG A 1 112 ? 10.254 4.016 18.484 1.00 91.62 112 ARG A N 1
ATOM 919 C CA . ARG A 1 112 ? 10.297 2.554 18.489 1.00 91.62 112 ARG A CA 1
ATOM 920 C C . ARG A 1 112 ? 9.223 2.037 17.542 1.00 91.62 112 ARG A C 1
ATOM 922 O O . ARG A 1 112 ? 8.083 2.463 17.626 1.00 91.62 112 ARG A O 1
ATOM 929 N N . TRP A 1 113 ? 9.564 1.059 16.712 1.00 93.56 113 TRP A N 1
ATOM 930 C CA . TRP A 1 113 ? 8.589 0.359 15.872 1.00 93.56 113 TRP A CA 1
ATOM 931 C C . TRP A 1 113 ? 7.764 -0.625 16.712 1.00 93.56 113 TRP A C 1
ATOM 933 O O . TRP A 1 113 ? 8.003 -1.832 16.698 1.00 93.56 113 TRP A O 1
ATOM 943 N N . LEU A 1 114 ? 6.835 -0.087 17.501 1.00 95.88 114 LEU A N 1
ATOM 944 C CA . LEU A 1 114 ? 5.910 -0.811 18.373 1.00 95.88 114 LEU A CA 1
ATOM 945 C C . LEU A 1 114 ? 4.487 -0.299 18.147 1.00 95.88 114 LEU A C 1
ATOM 947 O O . LEU A 1 114 ? 4.291 0.809 17.659 1.00 95.88 114 LEU A O 1
ATOM 951 N N . PHE A 1 115 ? 3.487 -1.086 18.538 1.00 96.69 115 PHE A N 1
ATOM 952 C CA . PHE A 1 115 ? 2.108 -0.608 18.548 1.00 96.69 115 PHE A CA 1
ATOM 953 C C . PHE A 1 115 ? 1.912 0.500 19.583 1.00 96.69 115 PHE A C 1
ATOM 955 O O . PHE A 1 115 ? 2.400 0.402 20.714 1.00 96.69 115 PHE A O 1
ATOM 962 N N . GLY A 1 116 ? 1.143 1.524 19.209 1.00 95.38 116 GLY A N 1
ATOM 963 C CA . GLY A 1 116 ? 0.669 2.528 20.148 1.00 95.38 116 GLY A CA 1
ATOM 964 C C . GLY A 1 116 ? -0.333 1.935 21.152 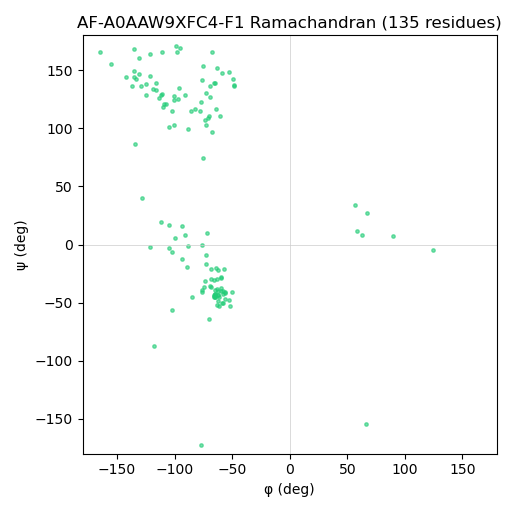1.00 95.38 116 GLY A C 1
ATOM 965 O O . GLY A 1 116 ? -0.888 0.854 20.936 1.00 95.38 116 GLY A O 1
ATOM 966 N N . PRO A 1 117 ? -0.637 2.643 22.253 1.00 94.44 117 PRO A N 1
ATOM 967 C CA . PRO A 1 117 ? -1.554 2.151 23.287 1.00 94.44 117 PRO A CA 1
ATOM 968 C C . PRO A 1 117 ? -2.967 1.850 22.755 1.00 94.44 117 PRO A C 1
ATOM 970 O O . PRO A 1 117 ? -3.645 0.961 23.272 1.00 94.44 117 PRO A O 1
ATOM 973 N N . ALA A 1 118 ? -3.388 2.543 21.691 1.00 96.00 118 ALA A N 1
ATOM 974 C CA . ALA A 1 118 ? -4.668 2.329 21.016 1.00 96.00 118 ALA A CA 1
ATOM 975 C C . ALA A 1 118 ? -4.732 1.026 20.186 1.00 96.00 118 ALA A C 1
ATOM 977 O O . ALA A 1 118 ? -5.815 0.628 19.762 1.00 96.00 118 ALA A O 1
ATOM 978 N N . PHE A 1 119 ? -3.590 0.352 20.012 1.00 96.81 119 PHE A N 1
ATOM 979 C CA . PHE A 1 119 ? -3.421 -0.951 19.366 1.00 96.81 119 PHE A CA 1
ATOM 980 C C . PHE A 1 119 ? -2.631 -1.912 20.272 1.00 96.81 119 PHE A C 1
ATOM 982 O O . PHE A 1 119 ? -1.786 -2.676 19.817 1.00 96.81 119 PHE A O 1
ATOM 989 N N . SER A 1 120 ? -2.893 -1.893 21.582 1.00 92.75 120 SER A N 1
ATOM 990 C CA . SER A 1 120 ? -2.155 -2.700 22.574 1.00 92.75 120 SER A CA 1
ATOM 991 C C . SER A 1 120 ? -2.161 -4.217 22.319 1.00 92.75 120 SER A C 1
ATOM 993 O O . SER A 1 120 ? -1.264 -4.913 22.787 1.00 92.75 120 SER A O 1
ATOM 995 N N . ASN A 1 121 ? -3.125 -4.723 21.542 1.00 93.62 121 ASN A N 1
ATOM 996 C CA . ASN A 1 121 ? -3.214 -6.127 21.120 1.00 93.62 121 ASN A CA 1
ATOM 997 C C . ASN A 1 121 ? -2.809 -6.342 19.646 1.00 93.62 121 ASN A C 1
ATOM 999 O O . ASN A 1 121 ? -3.131 -7.370 19.047 1.00 93.62 121 ASN A O 1
ATOM 1003 N N . GLY A 1 122 ? -2.124 -5.367 19.046 1.00 96.19 122 GLY A N 1
ATOM 1004 C CA . GLY A 1 122 ? -1.783 -5.346 17.629 1.00 96.19 122 GLY A CA 1
ATOM 1005 C C . GLY A 1 122 ? -3.005 -5.210 16.718 1.00 96.19 122 GLY A C 1
ATOM 1006 O O . GLY A 1 122 ? -4.047 -4.701 17.116 1.00 96.19 122 GLY A O 1
ATOM 1007 N N . PHE A 1 123 ? -2.880 -5.693 15.480 1.00 97.62 123 PHE A N 1
ATOM 1008 C CA . PHE A 1 123 ? -3.931 -5.608 14.456 1.00 97.62 123 PHE A CA 1
ATOM 1009 C C . PHE A 1 123 ? -4.845 -6.836 14.373 1.00 97.62 123 PHE A C 1
ATOM 1011 O O . PHE A 1 123 ? -5.548 -6.995 13.380 1.00 97.62 123 PHE A O 1
ATOM 1018 N N . GLY A 1 124 ? -4.856 -7.717 15.380 1.00 97.38 124 GLY A N 1
ATOM 1019 C CA . GLY A 1 124 ? -5.590 -8.990 15.320 1.00 97.38 124 GLY A CA 1
ATOM 1020 C C . GLY A 1 124 ? -7.061 -8.825 14.921 1.00 97.38 124 GLY A C 1
ATOM 1021 O O . GLY A 1 124 ? -7.500 -9.399 13.928 1.00 97.38 124 GLY A O 1
ATOM 1022 N N . LYS A 1 125 ? -7.794 -7.954 15.620 1.00 97.50 125 LYS A N 1
ATOM 1023 C CA . LYS A 1 125 ? -9.211 -7.692 15.323 1.00 97.50 125 LYS A CA 1
ATOM 1024 C C . LYS A 1 125 ? -9.431 -6.950 14.008 1.00 97.50 125 LYS A C 1
ATOM 1026 O O . LYS A 1 125 ? -10.410 -7.212 13.315 1.00 97.50 125 LYS A O 1
ATOM 1031 N N . VAL A 1 126 ? -8.533 -6.030 13.651 1.00 98.12 126 VAL A N 1
ATOM 1032 C CA . VAL A 1 126 ? -8.600 -5.333 12.357 1.00 98.12 126 VAL A CA 1
ATOM 1033 C C . VAL A 1 126 ? -8.450 -6.337 11.217 1.00 98.12 126 VAL A C 1
ATOM 1035 O O . VAL A 1 126 ? -9.224 -6.309 10.264 1.00 98.12 126 VAL A O 1
ATOM 1038 N N . ARG A 1 127 ? -7.513 -7.278 11.346 1.00 98.38 127 ARG A N 1
ATOM 1039 C CA . ARG A 1 127 ? -7.328 -8.364 10.387 1.00 98.38 127 ARG A CA 1
ATOM 1040 C C . ARG A 1 127 ? -8.558 -9.264 10.310 1.00 98.38 127 ARG A C 1
ATOM 1042 O O . ARG 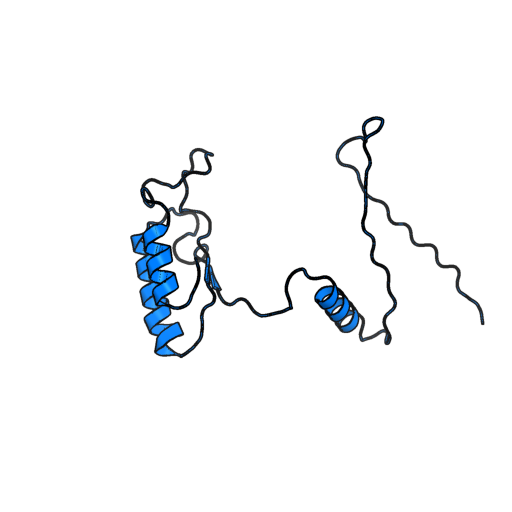A 1 127 ? -9.030 -9.512 9.210 1.00 98.38 127 ARG A O 1
ATOM 1049 N N . GLU A 1 128 ? -9.104 -9.708 11.442 1.00 98.44 128 GLU A N 1
ATOM 1050 C CA . GLU A 1 128 ? -10.334 -10.521 11.463 1.00 98.44 128 GLU A CA 1
ATOM 1051 C C . GLU A 1 128 ? -11.493 -9.812 10.746 1.00 98.44 128 GLU A C 1
ATOM 1053 O O . GLU A 1 128 ? -12.235 -10.425 9.973 1.00 98.44 128 GLU A O 1
ATOM 1058 N N . LYS A 1 129 ? -11.620 -8.494 10.947 1.00 98.44 129 LYS A N 1
ATOM 1059 C CA . LYS A 1 129 ? -12.605 -7.683 10.235 1.00 98.44 129 LYS A CA 1
ATOM 1060 C C . LYS A 1 129 ? -12.311 -7.621 8.737 1.00 98.44 129 LYS A C 1
ATOM 1062 O O . LYS A 1 129 ? -13.242 -7.794 7.956 1.00 98.44 129 LYS A O 1
ATOM 1067 N N . ALA A 1 130 ? -11.062 -7.408 8.328 1.00 98.38 130 ALA A N 1
ATOM 1068 C CA . ALA A 1 130 ? -10.678 -7.347 6.915 1.00 98.38 130 ALA A CA 1
ATOM 1069 C C . ALA A 1 130 ? -10.970 -8.679 6.212 1.00 98.38 130 ALA A C 1
ATOM 1071 O O . ALA A 1 130 ? -11.617 -8.689 5.163 1.00 98.38 130 ALA A O 1
ATOM 1072 N N . ASP A 1 131 ? -10.606 -9.792 6.853 1.00 98.50 131 ASP A N 1
ATOM 1073 C CA . ASP A 1 131 ? -10.855 -11.149 6.368 1.00 98.50 131 ASP A CA 1
ATOM 1074 C C . ASP A 1 131 ? -12.365 -11.387 6.158 1.00 98.50 131 ASP A C 1
ATOM 1076 O O . ASP A 1 131 ? -12.769 -11.942 5.132 1.00 98.50 131 ASP A O 1
ATOM 1080 N N . SER A 1 132 ? -13.221 -10.891 7.066 1.00 98.25 132 SER A N 1
ATOM 1081 C CA . SER A 1 132 ? -14.690 -10.965 6.923 1.00 98.25 132 SER A CA 1
ATOM 1082 C C . SER A 1 132 ? -15.247 -10.174 5.729 1.00 98.25 132 SER A C 1
ATOM 1084 O O . SER A 1 132 ? -16.354 -10.451 5.271 1.00 98.25 132 SER A O 1
ATOM 1086 N N . LEU A 1 133 ? -14.481 -9.203 5.225 1.00 98.25 133 LEU A N 1
ATOM 1087 C CA . LEU A 1 133 ? -14.799 -8.384 4.053 1.00 98.25 133 LEU A CA 1
ATOM 1088 C C . LEU A 1 133 ? -14.079 -8.871 2.784 1.00 98.25 133 LEU A C 1
ATOM 1090 O O . LEU A 1 133 ? -14.158 -8.207 1.753 1.00 98.25 133 LEU A O 1
ATOM 1094 N N . HIS A 1 134 ? -13.374 -10.007 2.853 1.00 97.88 134 HIS A N 1
ATOM 1095 C CA . HIS A 1 134 ? -12.510 -10.522 1.784 1.00 97.88 134 HIS A CA 1
ATOM 1096 C C . HIS A 1 134 ? -11.417 -9.530 1.343 1.00 97.88 134 HIS A C 1
ATOM 1098 O O . HIS A 1 134 ? -11.033 -9.499 0.174 1.00 97.88 134 HIS A O 1
ATOM 1104 N N . SER A 1 135 ? -10.913 -8.742 2.293 1.00 97.81 135 SER A N 1
ATOM 1105 C CA . SER A 1 135 ? -9.870 -7.725 2.122 1.00 97.81 135 SER A CA 1
ATOM 1106 C C . SER A 1 135 ? -8.679 -8.035 3.038 1.00 97.81 135 SER A C 1
ATOM 1108 O O . SER A 1 135 ? -8.814 -8.790 3.997 1.00 97.81 135 SER A O 1
ATOM 1110 N N . SER A 1 136 ? -7.516 -7.427 2.791 1.00 97.62 136 SE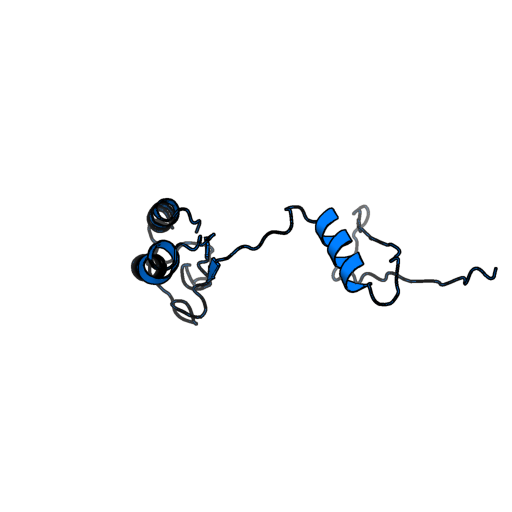R A N 1
ATOM 1111 C CA . SER A 1 136 ? -6.385 -7.447 3.732 1.00 97.62 136 SER A CA 1
ATOM 1112 C C . SER A 1 136 ? -6.299 -6.170 4.581 1.00 97.62 136 SER A C 1
ATOM 1114 O O . SER A 1 136 ? -6.987 -5.184 4.305 1.00 97.62 136 SER A O 1
ATOM 1116 N N . VAL A 1 137 ? -5.415 -6.185 5.582 1.00 95.19 137 VAL A N 1
ATOM 1117 C CA . VAL A 1 137 ? -4.879 -5.016 6.302 1.00 95.19 137 VAL A CA 1
ATOM 1118 C C . VAL A 1 137 ? -3.358 -5.120 6.333 1.00 95.19 137 VAL A C 1
ATOM 1120 O O . VAL A 1 137 ? -2.872 -6.267 6.484 1.00 95.19 137 VAL A O 1
#

Foldseek 3Di:
DDPDPDDDDDDDDDPDDDDPPRDDDDDDDDDDDDDPVCPVVVVVVVCQVPDPDHDDDQAEAECCVPPNVVEADAPVVLLVVLVVCCCCPCVVPVDQHAEYHYDPRQPDPPPDRHGDPRQVVHCPVVQVSQVVSVYGD

Solvent-accessible surface area (backbone atoms only — not comparable to full-atom values): 8769 Å² total; per-residue (Å²): 131,87,77,78,87,77,89,83,86,89,83,79,89,70,94,62,84,83,54,89,96,56,86,85,85,84,89,84,89,83,82,87,62,97,45,93,91,41,47,72,58,47,51,50,53,52,51,46,74,70,42,96,55,78,87,66,91,77,52,58,51,63,29,37,89,68,65,16,65,96,32,69,51,38,57,66,58,51,52,56,48,53,50,50,45,35,56,58,41,32,71,58,64,69,42,88,46,53,29,47,43,82,46,66,37,50,49,30,88,86,82,50,101,44,65,14,84,58,25,73,78,56,58,58,68,59,38,54,53,23,53,76,66,72,21,41,102

Nearest PDB structures (foldseek):
  6lck-assembly1_B  TM=8.253E-01  e=3.698E-02  Thermus thermophilus HB8
  3nuk-assembly1_B  TM=5.074E-01  e=5.162E+00  Blautia obeum ATCC 29174

Sequence (137 aa):
TYAYEATTNLNVELKTPILPETPVSFTTWFGTFPETNQLRRSVNQFIDAVRPRPYKPYLHYNSWMDIGFFTPYSEQDVIGRMDEWNKEFIAGRGVALDAFLLDDGWDDRTGRWLFGPAFSNGFGKVREKADSLHSSV